Protein AF-A0A966TB13-F1 (afdb_monomer_lite)

Foldseek 3Di:
DDDDDDDDDDDDDDDDDDPDDDDDDLQVVLVVCVVVLEAEDAPCCVVPVCVVPVVQSVCCSNVNHDPDDDDDVVVVVVLVVVLVVQAQDWCVVVPVPDATWGKHAWDKDKDDFDDDPPDPHTYMYIDIDGIDTGHDPDD

Structure (mmCIF, N/CA/C/O backbone):
data_AF-A0A966TB13-F1
#
_entry.id   AF-A0A966TB13-F1
#
loop_
_atom_site.group_PDB
_atom_site.id
_atom_site.type_symbol
_atom_site.label_atom_id
_atom_site.label_alt_id
_atom_site.label_comp_id
_atom_site.label_asym_id
_atom_site.label_entity_id
_atom_site.label_seq_id
_atom_site.pdbx_PDB_ins_code
_atom_site.Cartn_x
_atom_site.Cartn_y
_atom_site.Cartn_z
_atom_site.occupancy
_atom_site.B_iso_or_equiv
_atom_site.auth_seq_id
_atom_site.auth_comp_id
_atom_site.auth_asym_id
_atom_site.auth_atom_id
_atom_site.pdbx_PDB_model_num
ATOM 1 N N . MET A 1 1 ? 34.140 69.871 3.347 1.00 43.25 1 MET A N 1
ATOM 2 C CA . MET A 1 1 ? 33.923 68.845 4.390 1.00 43.25 1 MET A CA 1
ATOM 3 C C . MET A 1 1 ? 32.884 67.879 3.856 1.00 43.25 1 MET A C 1
ATOM 5 O O . MET A 1 1 ? 31.711 68.218 3.847 1.00 43.25 1 MET A O 1
ATOM 9 N N . THR A 1 2 ? 33.320 66.743 3.316 1.00 40.19 2 THR A N 1
ATOM 10 C CA . THR A 1 2 ? 32.438 65.754 2.679 1.00 40.19 2 THR A CA 1
ATOM 11 C C . THR A 1 2 ? 32.400 64.530 3.581 1.00 40.19 2 THR A C 1
ATOM 13 O O . THR A 1 2 ? 33.414 63.857 3.750 1.00 40.19 2 THR A O 1
ATOM 16 N N . THR A 1 3 ? 31.268 64.285 4.229 1.00 44.72 3 THR A N 1
ATOM 17 C CA . THR A 1 3 ? 31.048 63.130 5.103 1.00 44.72 3 THR A CA 1
ATOM 18 C C . THR A 1 3 ? 30.725 61.902 4.254 1.00 44.72 3 THR A C 1
ATOM 20 O O . THR A 1 3 ? 29.684 61.839 3.607 1.00 44.72 3 THR A O 1
ATOM 23 N N . LEU A 1 4 ? 31.631 60.922 4.244 1.00 42.75 4 LEU A N 1
ATOM 24 C CA . LEU A 1 4 ? 31.394 59.593 3.682 1.00 42.75 4 LEU A CA 1
ATOM 25 C C . LEU A 1 4 ? 30.600 58.757 4.690 1.00 42.75 4 LEU A C 1
ATOM 27 O O . LEU A 1 4 ? 31.109 58.406 5.752 1.00 42.75 4 LEU A O 1
ATOM 31 N N . THR A 1 5 ? 29.354 58.435 4.355 1.00 51.75 5 THR A N 1
ATOM 32 C CA . THR A 1 5 ? 28.537 57.477 5.104 1.00 51.75 5 THR A CA 1
ATOM 33 C C . THR A 1 5 ? 28.825 56.075 4.577 1.00 51.75 5 THR A C 1
ATOM 35 O O . THR A 1 5 ? 28.514 55.752 3.432 1.00 51.75 5 THR A O 1
ATOM 38 N N . THR A 1 6 ? 29.449 55.232 5.393 1.00 47.72 6 THR A N 1
ATOM 39 C CA . THR A 1 6 ? 29.664 53.817 5.083 1.00 47.72 6 THR A CA 1
ATOM 40 C C . THR A 1 6 ? 28.422 53.013 5.462 1.00 47.72 6 THR A C 1
ATOM 42 O O . THR A 1 6 ? 28.091 52.861 6.634 1.00 47.72 6 THR A O 1
ATOM 45 N N . HIS A 1 7 ? 27.723 52.476 4.461 1.00 52.59 7 HIS A N 1
ATOM 46 C CA . HIS A 1 7 ? 26.681 51.474 4.675 1.00 52.59 7 HIS A CA 1
ATOM 47 C C . HIS A 1 7 ? 27.325 50.096 4.845 1.00 52.59 7 HIS A C 1
ATOM 49 O O . HIS A 1 7 ? 27.906 49.545 3.911 1.00 52.59 7 HIS A O 1
ATOM 55 N N . THR A 1 8 ? 27.220 49.526 6.042 1.00 51.09 8 THR A N 1
ATOM 56 C CA . THR A 1 8 ? 27.585 48.134 6.3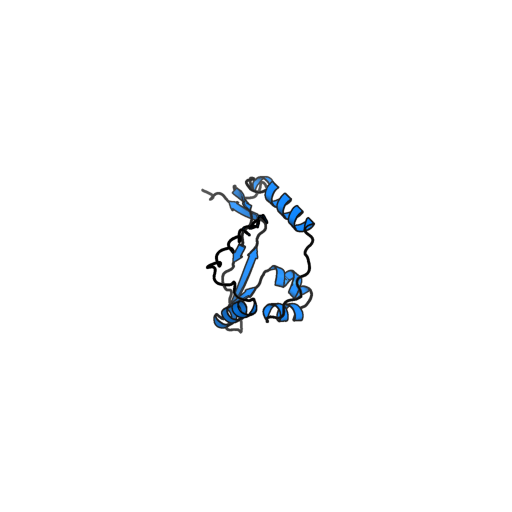08 1.00 51.09 8 THR A CA 1
ATOM 57 C C . THR A 1 8 ? 26.470 47.213 5.817 1.00 51.09 8 THR A C 1
ATOM 59 O O . THR A 1 8 ? 25.382 47.148 6.384 1.00 51.09 8 THR A O 1
ATOM 62 N N . CYS A 1 9 ? 26.737 46.489 4.730 1.00 43.03 9 CYS A N 1
ATOM 63 C CA . CYS A 1 9 ? 25.874 45.411 4.261 1.00 43.03 9 CYS A CA 1
ATOM 64 C C . CYS A 1 9 ? 26.076 44.197 5.183 1.00 43.03 9 CYS A C 1
ATOM 66 O O . CYS A 1 9 ? 27.161 43.617 5.224 1.00 43.03 9 CYS A O 1
ATOM 68 N N . SER A 1 10 ? 25.059 43.842 5.970 1.00 54.81 10 SER A N 1
ATOM 69 C CA . SER A 1 10 ? 25.095 42.642 6.807 1.00 54.81 10 SER A CA 1
ATOM 70 C C . SER A 1 10 ? 24.849 41.415 5.926 1.00 54.81 10 SER A C 1
ATOM 72 O O . SER A 1 10 ? 23.748 41.220 5.409 1.00 54.81 10 SER A O 1
ATOM 74 N N . ALA A 1 11 ? 25.888 40.608 5.710 1.00 57.50 11 ALA A N 1
ATOM 75 C CA . ALA A 1 11 ? 25.776 39.343 4.999 1.00 57.50 11 ALA A CA 1
ATOM 76 C C . ALA A 1 11 ? 25.036 38.325 5.882 1.00 57.50 11 ALA A C 1
ATOM 78 O O . ALA A 1 11 ? 25.549 37.886 6.911 1.00 57.50 11 ALA A O 1
ATOM 79 N N . SER A 1 12 ? 23.819 37.954 5.481 1.00 59.91 12 SER A N 1
ATOM 80 C CA . SER A 1 12 ? 23.091 36.841 6.091 1.00 59.91 12 SER A CA 1
ATOM 81 C C . SER A 1 12 ? 23.841 35.534 5.811 1.00 59.91 12 SER A C 1
ATOM 83 O O . SER A 1 12 ? 24.153 35.224 4.660 1.00 59.91 12 SER A O 1
ATOM 85 N N . ALA A 1 13 ? 24.174 34.792 6.867 1.00 59.16 13 ALA A N 1
ATOM 86 C CA . ALA A 1 13 ? 24.889 33.526 6.771 1.00 59.16 13 ALA A CA 1
ATOM 87 C C . ALA A 1 13 ? 24.055 32.476 6.015 1.00 59.16 13 ALA A C 1
ATOM 89 O O . ALA A 1 13 ? 22.882 32.258 6.320 1.00 59.16 13 ALA A O 1
ATOM 90 N N . ALA A 1 14 ? 24.677 31.805 5.043 1.00 62.41 14 ALA A N 1
ATOM 91 C CA . ALA A 1 14 ? 24.062 30.695 4.325 1.00 62.41 14 ALA A CA 1
ATOM 92 C C . ALA A 1 14 ? 23.735 29.529 5.286 1.00 62.41 14 ALA A C 1
ATOM 94 O O . ALA A 1 14 ? 24.527 29.241 6.190 1.00 62.41 14 ALA A O 1
ATOM 95 N N . PRO A 1 15 ? 22.596 28.831 5.106 1.00 60.69 15 PRO A N 1
ATOM 96 C CA . PRO A 1 15 ? 22.244 27.684 5.934 1.00 60.69 15 PRO A CA 1
ATOM 97 C C . PRO A 1 15 ? 23.271 26.554 5.773 1.00 60.69 15 PRO A C 1
ATOM 99 O O . PRO A 1 15 ? 23.735 26.266 4.670 1.00 60.69 15 PRO A O 1
ATOM 102 N N . ALA A 1 16 ? 23.610 25.902 6.888 1.00 59.62 16 ALA A N 1
ATOM 103 C CA . ALA A 1 16 ? 24.580 24.812 6.928 1.00 59.62 16 ALA A CA 1
ATOM 104 C C . ALA A 1 16 ? 24.189 23.646 5.987 1.00 59.62 16 ALA A C 1
ATOM 106 O O . ALA A 1 16 ? 23.003 23.308 5.886 1.00 59.62 16 ALA A O 1
ATOM 107 N N . PRO A 1 17 ? 25.160 22.989 5.322 1.00 59.06 17 PRO A N 1
ATOM 108 C CA . PRO A 1 17 ? 24.884 21.867 4.431 1.00 59.06 17 PRO A CA 1
ATOM 109 C C . PRO A 1 17 ? 24.265 20.692 5.202 1.00 59.06 17 PRO A C 1
ATOM 111 O O . PRO A 1 17 ? 24.760 20.258 6.243 1.00 59.06 17 PRO A O 1
ATOM 114 N N . S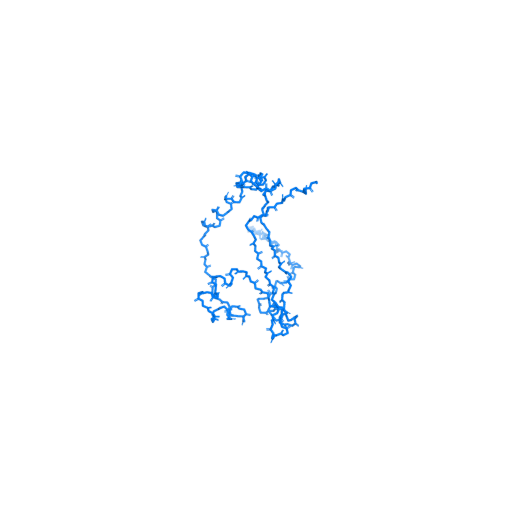ER A 1 18 ? 23.151 20.168 4.686 1.00 70.50 18 SER A N 1
ATOM 115 C CA . SER A 1 18 ? 22.448 19.031 5.280 1.00 70.50 18 SER A CA 1
ATOM 116 C C . SER A 1 18 ? 23.296 17.761 5.178 1.00 70.50 18 SER A C 1
ATOM 118 O O . SER A 1 18 ? 23.540 17.262 4.086 1.00 70.50 18 SER A O 1
ATOM 120 N N . ASN A 1 19 ? 23.676 17.185 6.321 1.00 74.00 19 ASN A N 1
ATOM 121 C CA . ASN A 1 19 ? 24.461 15.946 6.422 1.00 74.00 19 ASN A CA 1
ATOM 122 C C . ASN A 1 19 ? 23.660 14.665 6.069 1.00 74.00 19 ASN A C 1
ATOM 124 O O . ASN A 1 19 ? 24.014 13.555 6.467 1.00 74.00 19 ASN A O 1
ATOM 128 N N . LYS A 1 20 ? 22.518 14.800 5.381 1.00 74.19 20 LYS A N 1
ATOM 129 C CA . LYS A 1 20 ? 21.639 13.676 5.039 1.00 74.19 20 LYS A CA 1
ATOM 130 C C . LYS A 1 20 ? 22.078 13.084 3.705 1.00 74.19 20 LYS A C 1
ATOM 132 O O . LYS A 1 20 ? 22.068 13.778 2.692 1.00 74.19 20 LYS A O 1
ATOM 137 N N . ARG A 1 21 ? 22.403 11.783 3.697 1.00 74.38 21 ARG A N 1
ATOM 138 C CA . ARG A 1 21 ? 22.608 11.027 2.452 1.00 74.38 21 ARG A CA 1
ATOM 139 C C . ARG A 1 21 ? 21.429 11.287 1.500 1.00 74.38 21 ARG A C 1
ATOM 141 O O . ARG A 1 21 ? 20.279 11.177 1.942 1.00 74.38 21 ARG A O 1
ATOM 148 N N . PRO A 1 22 ? 21.686 11.621 0.224 1.00 81.56 22 PRO A N 1
ATOM 149 C CA . PRO A 1 22 ? 20.624 11.847 -0.741 1.00 81.56 22 PRO A CA 1
ATOM 150 C C . PRO A 1 22 ? 19.761 10.591 -0.869 1.00 81.56 22 PRO A C 1
ATOM 152 O O . PRO A 1 22 ? 20.246 9.458 -0.812 1.00 81.56 22 PRO A O 1
ATOM 155 N N . ARG A 1 23 ? 18.449 10.796 -1.000 1.00 80.19 23 ARG A N 1
ATOM 156 C CA . ARG A 1 23 ? 17.509 9.696 -1.211 1.00 80.19 23 ARG A CA 1
ATOM 157 C C . ARG A 1 23 ? 17.846 9.043 -2.559 1.00 80.19 23 ARG A C 1
ATOM 159 O O . ARG A 1 23 ? 17.910 9.781 -3.540 1.00 80.19 23 ARG A O 1
ATOM 166 N N . PRO A 1 24 ? 18.000 7.707 -2.636 1.00 82.62 24 PRO A N 1
ATOM 167 C CA . PRO A 1 24 ? 18.292 7.043 -3.901 1.00 82.62 24 PRO A CA 1
ATOM 168 C C . PRO A 1 24 ? 17.206 7.354 -4.934 1.00 82.62 24 PRO A C 1
ATOM 170 O O . PRO A 1 24 ? 16.042 7.594 -4.590 1.00 82.62 24 PRO A O 1
ATOM 173 N N . SER A 1 25 ? 17.565 7.344 -6.205 1.00 82.88 25 SER A N 1
ATOM 174 C CA . SER A 1 25 ? 16.631 7.430 -7.318 1.00 82.88 25 SER A CA 1
ATOM 175 C C . SER A 1 25 ? 15.718 6.198 -7.369 1.00 82.88 25 SER A C 1
ATOM 177 O O . SER A 1 25 ? 15.948 5.173 -6.720 1.00 82.88 25 SER A O 1
ATOM 179 N N . VAL A 1 26 ? 14.634 6.292 -8.144 1.00 77.44 26 VAL A N 1
ATOM 180 C CA . VAL A 1 26 ? 13.758 5.138 -8.416 1.00 77.44 26 VAL A CA 1
ATOM 181 C C . VAL A 1 26 ? 14.547 4.016 -9.096 1.00 77.44 26 VAL A C 1
ATOM 183 O O . VAL A 1 26 ? 14.363 2.853 -8.751 1.00 77.44 26 VAL A O 1
ATOM 186 N N . PHE A 1 27 ? 15.460 4.371 -10.004 1.00 80.69 27 PHE A N 1
ATOM 187 C CA . PHE A 1 27 ? 16.293 3.418 -10.726 1.00 80.69 27 PHE A CA 1
ATOM 188 C C . PHE A 1 27 ? 17.257 2.673 -9.796 1.00 80.69 27 PHE A C 1
ATOM 190 O O . PHE A 1 27 ? 17.287 1.448 -9.816 1.00 80.69 27 PHE A O 1
ATOM 197 N N . GLU A 1 28 ? 17.981 3.382 -8.925 1.00 85.56 28 GLU A N 1
ATOM 198 C CA . GLU A 1 28 ? 18.916 2.755 -7.977 1.00 85.56 28 GLU A CA 1
ATOM 199 C C . GLU A 1 28 ? 18.202 1.805 -7.014 1.00 85.56 28 GLU A C 1
ATOM 201 O O . GLU A 1 28 ? 18.658 0.684 -6.799 1.00 85.56 28 GLU A O 1
ATOM 206 N N . ARG A 1 29 ? 17.037 2.211 -6.484 1.00 83.38 29 ARG A N 1
ATOM 207 C CA . ARG A 1 29 ? 16.208 1.314 -5.662 1.00 83.38 29 ARG A CA 1
ATOM 208 C C . ARG A 1 29 ? 15.800 0.063 -6.434 1.00 83.38 29 ARG A C 1
ATOM 210 O O . ARG A 1 29 ? 15.869 -1.031 -5.887 1.00 83.38 29 ARG A O 1
ATOM 217 N N . ARG A 1 30 ? 15.410 0.217 -7.701 1.00 83.62 30 ARG A N 1
ATOM 218 C CA . ARG A 1 30 ? 14.998 -0.906 -8.543 1.00 83.62 30 ARG A CA 1
ATOM 219 C C . ARG A 1 30 ? 16.150 -1.865 -8.846 1.00 83.62 30 ARG A C 1
ATOM 221 O O . ARG A 1 30 ? 15.929 -3.071 -8.848 1.00 83.62 30 ARG A O 1
ATOM 228 N N . GLN A 1 31 ? 17.355 -1.355 -9.086 1.00 85.56 31 GLN A N 1
ATOM 229 C CA . GLN A 1 31 ? 18.536 -2.195 -9.299 1.00 85.56 31 GLN A CA 1
ATOM 230 C C . GLN A 1 31 ? 18.905 -2.982 -8.039 1.00 85.56 31 GLN A C 1
ATOM 232 O O . GLN A 1 31 ? 19.187 -4.172 -8.133 1.00 85.56 31 GLN A O 1
ATOM 237 N N . ALA A 1 32 ? 18.819 -2.359 -6.859 1.00 88.44 32 ALA A N 1
ATOM 238 C CA . ALA A 1 32 ? 19.015 -3.062 -5.592 1.00 88.44 32 ALA A CA 1
ATOM 239 C C . ALA A 1 32 ? 17.979 -4.188 -5.397 1.00 88.44 32 ALA A C 1
ATOM 241 O O . ALA A 1 32 ? 18.339 -5.319 -5.087 1.00 88.44 32 ALA A O 1
ATOM 242 N N . ASP A 1 33 ? 16.705 -3.902 -5.673 1.00 88.75 33 ASP A N 1
ATOM 243 C CA . ASP A 1 33 ? 15.614 -4.882 -5.626 1.00 88.75 33 ASP A CA 1
ATOM 244 C C . ASP A 1 33 ? 15.852 -6.074 -6.576 1.00 88.75 33 ASP A C 1
ATOM 246 O O . ASP A 1 33 ? 15.648 -7.232 -6.206 1.00 88.75 33 ASP A O 1
ATOM 250 N N . LEU A 1 34 ? 16.318 -5.807 -7.802 1.00 88.38 34 LEU A N 1
ATOM 251 C CA . LEU A 1 34 ? 16.669 -6.842 -8.780 1.00 88.38 34 LEU A CA 1
ATOM 252 C C . LEU A 1 34 ? 17.882 -7.671 -8.344 1.00 88.38 34 LEU A C 1
ATOM 254 O O . LEU A 1 34 ? 17.852 -8.892 -8.488 1.00 88.38 34 LEU A O 1
ATOM 258 N N . ALA A 1 35 ? 18.911 -7.038 -7.774 1.00 91.94 35 ALA A N 1
ATOM 259 C CA . ALA A 1 35 ? 20.090 -7.724 -7.248 1.00 91.94 35 ALA A CA 1
ATOM 260 C C . ALA A 1 35 ? 19.734 -8.679 -6.094 1.00 91.94 35 ALA A C 1
ATOM 262 O O . ALA A 1 35 ? 20.277 -9.777 -6.008 1.00 91.94 35 ALA A O 1
ATOM 263 N N . GLU A 1 36 ? 18.764 -8.304 -5.255 1.00 93.94 36 GLU A N 1
ATOM 264 C CA . GLU A 1 36 ? 18.222 -9.148 -4.180 1.00 93.94 36 GLU A CA 1
ATOM 265 C C . GLU A 1 36 ? 17.192 -10.188 -4.670 1.00 93.94 36 GLU A C 1
ATOM 267 O O . GLU A 1 36 ? 16.693 -10.993 -3.875 1.00 93.94 36 GLU A O 1
ATOM 272 N N . ARG A 1 37 ? 16.846 -10.173 -5.967 1.00 95.44 37 ARG A N 1
ATOM 273 C CA . ARG A 1 37 ? 15.759 -10.963 -6.573 1.00 95.44 37 ARG A CA 1
ATOM 274 C C . ARG A 1 37 ? 14.409 -10.764 -5.865 1.00 95.44 37 ARG A C 1
ATOM 276 O O . ARG A 1 37 ? 13.594 -11.684 -5.789 1.00 95.44 37 ARG A O 1
ATOM 283 N N . VAL A 1 38 ? 14.150 -9.558 -5.349 1.00 95.44 38 VAL A N 1
ATOM 284 C CA . VAL A 1 38 ? 12.887 -9.181 -4.692 1.00 95.44 38 VAL A CA 1
ATOM 285 C C . VAL A 1 38 ? 12.219 -8.043 -5.453 1.00 95.44 38 VAL A C 1
ATOM 287 O O . VAL A 1 38 ? 12.677 -6.908 -5.451 1.00 95.44 38 VAL A O 1
ATOM 290 N N . LEU A 1 39 ? 11.074 -8.322 -6.063 1.00 93.31 39 LEU A N 1
ATOM 291 C CA . LEU A 1 39 ? 10.239 -7.345 -6.748 1.00 93.31 39 LEU A CA 1
ATOM 292 C C . LEU A 1 39 ? 9.317 -6.652 -5.736 1.00 93.31 39 LEU A C 1
ATOM 294 O O . LEU A 1 39 ? 8.360 -7.253 -5.248 1.00 93.31 39 LEU A O 1
ATOM 298 N N . LYS A 1 40 ? 9.591 -5.383 -5.418 1.00 93.31 40 LYS A N 1
ATOM 299 C CA . LYS A 1 40 ? 8.750 -4.586 -4.513 1.00 93.31 40 LYS A CA 1
ATOM 300 C C . LYS A 1 40 ? 7.638 -3.887 -5.290 1.00 93.31 40 LYS A C 1
ATOM 302 O O . LYS A 1 40 ? 7.910 -3.023 -6.120 1.00 93.31 40 LYS A O 1
ATOM 307 N N . LEU A 1 41 ? 6.391 -4.238 -4.995 1.00 93.62 41 LEU A N 1
ATOM 308 C CA . LEU A 1 41 ? 5.193 -3.709 -5.649 1.00 93.62 41 LEU A CA 1
ATOM 309 C C . LEU A 1 41 ? 4.293 -3.000 -4.631 1.00 93.62 41 LEU A C 1
ATOM 311 O O . LEU A 1 41 ? 4.243 -3.385 -3.462 1.00 93.62 41 LEU A O 1
ATOM 315 N N . SER A 1 42 ? 3.549 -1.979 -5.067 1.00 93.75 42 SER A N 1
ATOM 316 C CA . SER A 1 42 ? 2.437 -1.458 -4.264 1.00 93.75 42 SER A CA 1
ATOM 317 C C . SER A 1 42 ? 1.145 -2.176 -4.657 1.00 93.75 42 SER A C 1
ATOM 319 O O . SER A 1 42 ? 0.928 -2.387 -5.852 1.00 93.75 42 SER A O 1
ATOM 321 N N . PRO A 1 43 ? 0.250 -2.521 -3.713 1.00 93.75 43 PRO A N 1
ATOM 322 C CA . PRO A 1 43 ? -1.047 -3.110 -4.058 1.00 93.75 43 PRO A CA 1
ATOM 323 C C . PRO A 1 43 ? -1.847 -2.250 -5.049 1.00 93.75 43 PRO A C 1
ATOM 325 O O . PRO A 1 43 ? -2.381 -2.760 -6.028 1.00 93.75 43 PRO A O 1
ATOM 328 N N . SER A 1 44 ? -1.825 -0.927 -4.866 1.00 92.44 44 SER A N 1
ATOM 329 C CA . SER A 1 44 ? -2.482 0.037 -5.757 1.00 92.44 44 SER A CA 1
ATOM 330 C C . SER A 1 44 ? -1.961 0.008 -7.200 1.00 92.44 44 SER A C 1
ATOM 332 O O . SER A 1 44 ? -2.700 0.312 -8.132 1.00 92.44 44 SER A O 1
ATOM 334 N N . SER A 1 45 ? -0.697 -0.366 -7.422 1.00 92.75 45 SER A N 1
ATOM 335 C CA . SER A 1 45 ? -0.164 -0.499 -8.782 1.00 92.75 45 SER A CA 1
ATOM 336 C C . SER A 1 45 ? -0.785 -1.677 -9.533 1.00 92.75 45 SER A C 1
ATOM 338 O O . SER A 1 45 ? -0.930 -1.606 -10.748 1.00 92.75 45 SER A O 1
ATOM 340 N N . LEU A 1 46 ? -1.187 -2.736 -8.829 1.00 92.44 46 LEU A N 1
ATOM 341 C CA . LEU A 1 46 ? -1.872 -3.864 -9.447 1.00 92.44 46 LEU A CA 1
ATOM 342 C C . LEU A 1 46 ? -3.315 -3.487 -9.793 1.00 92.44 46 LEU A C 1
ATOM 344 O O . LEU A 1 46 ? -3.745 -3.712 -10.912 1.00 92.44 46 LEU A O 1
ATOM 348 N N . THR A 1 47 ? -4.032 -2.834 -8.880 1.00 89.75 47 THR A N 1
ATOM 349 C CA . THR A 1 47 ? -5.458 -2.525 -9.083 1.00 89.75 47 THR A CA 1
ATOM 350 C C . THR A 1 47 ? -5.718 -1.345 -10.015 1.00 89.75 47 THR A C 1
ATOM 352 O O . THR A 1 47 ? -6.756 -1.284 -10.656 1.00 89.75 47 THR A O 1
ATOM 355 N N . PHE A 1 48 ? -4.829 -0.349 -10.060 1.00 90.69 48 PHE A N 1
ATOM 356 C CA . PHE A 1 48 ? -5.056 0.845 -10.882 1.00 90.69 48 PHE A CA 1
ATOM 357 C C . PHE A 1 48 ? -4.163 0.867 -12.112 1.00 90.69 48 PHE A C 1
ATOM 359 O O . PHE A 1 48 ? -4.635 1.117 -13.211 1.00 90.69 48 PHE A O 1
ATOM 366 N N . LEU A 1 49 ? -2.864 0.613 -11.950 1.00 92.38 49 LEU A N 1
ATOM 367 C CA . LEU A 1 49 ? -1.920 0.767 -13.055 1.00 92.38 49 LEU A CA 1
ATOM 368 C C . LEU A 1 49 ? -1.896 -0.459 -13.981 1.00 92.38 49 LEU A C 1
ATOM 370 O O . LEU A 1 49 ? -1.879 -0.281 -15.196 1.00 92.38 49 LEU A O 1
ATOM 374 N N . TYR A 1 50 ? -1.873 -1.679 -13.437 1.00 94.62 50 TYR A N 1
ATOM 375 C CA . TYR A 1 50 ? -1.868 -2.902 -14.246 1.00 94.62 50 TYR A CA 1
ATOM 376 C C . TYR A 1 50 ? -3.201 -3.111 -14.968 1.00 94.62 50 TYR A C 1
ATOM 378 O O . TYR A 1 50 ? -3.184 -3.395 -16.168 1.00 94.62 50 TYR A O 1
ATOM 386 N N . ASP A 1 51 ? -4.319 -2.904 -14.267 1.00 95.06 51 ASP A N 1
ATOM 387 C CA . ASP A 1 51 ? -5.665 -3.031 -14.836 1.00 95.06 51 ASP A CA 1
ATOM 388 C C . ASP A 1 51 ? -5.933 -1.995 -15.942 1.00 95.06 51 ASP A C 1
ATOM 390 O O . ASP A 1 51 ? -6.507 -2.337 -16.973 1.00 95.06 51 ASP A O 1
ATOM 394 N N . GLU A 1 52 ? -5.455 -0.754 -15.787 1.00 94.25 52 GLU A N 1
ATOM 395 C CA . GLU A 1 52 ? -5.556 0.287 -16.822 1.00 94.25 52 GLU A CA 1
ATOM 396 C C . GLU A 1 52 ? -4.629 0.003 -18.017 1.00 94.25 52 GLU A C 1
ATOM 398 O O . GLU A 1 52 ? -5.025 0.156 -19.173 1.00 94.25 52 GLU A O 1
ATOM 403 N N . CYS A 1 53 ? -3.369 -0.373 -17.761 1.00 93.94 53 CYS A N 1
ATOM 404 C CA . CYS A 1 53 ? -2.359 -0.538 -18.805 1.00 93.94 53 CYS A CA 1
ATOM 405 C C . CYS A 1 53 ? -1.175 -1.416 -18.351 1.00 93.94 53 CYS A C 1
ATOM 407 O O . CYS A 1 53 ? -0.211 -0.947 -17.736 1.00 93.94 53 CYS A O 1
ATOM 409 N N . LYS A 1 54 ? -1.161 -2.687 -18.776 1.00 95.81 54 LYS A N 1
ATOM 410 C CA . LYS A 1 54 ? -0.084 -3.656 -18.468 1.00 95.81 54 LYS A CA 1
ATOM 411 C C . LYS A 1 54 ? 1.310 -3.200 -18.917 1.00 95.81 54 LYS A C 1
ATOM 413 O O . LYS A 1 54 ? 2.289 -3.385 -18.194 1.00 95.81 54 LYS A O 1
ATOM 418 N N . ALA A 1 55 ? 1.415 -2.573 -20.091 1.00 94.56 55 ALA A N 1
ATOM 419 C CA . ALA A 1 55 ? 2.682 -2.021 -20.579 1.00 94.56 55 ALA A CA 1
ATOM 420 C C . ALA A 1 55 ? 3.170 -0.861 -19.693 1.00 94.56 55 ALA A C 1
ATOM 422 O O . ALA A 1 55 ? 4.350 -0.776 -19.358 1.00 94.56 55 ALA A O 1
ATOM 423 N N . CYS A 1 56 ? 2.253 -0.002 -19.244 1.00 92.75 56 CYS A N 1
ATOM 424 C CA . CYS A 1 56 ? 2.544 1.114 -18.350 1.00 92.75 56 CYS A CA 1
ATOM 425 C C . CYS A 1 56 ? 2.983 0.620 -16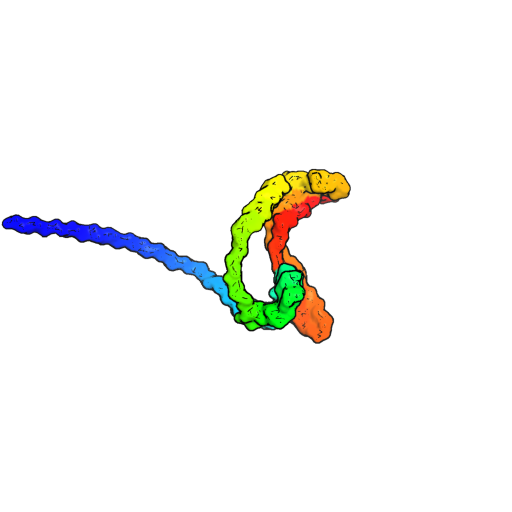.970 1.00 92.75 56 CYS A C 1
ATOM 427 O O . CYS A 1 56 ? 3.915 1.177 -16.391 1.00 92.75 56 CYS A O 1
ATOM 429 N N . PHE A 1 57 ? 2.362 -0.449 -16.465 1.00 93.69 57 PHE A N 1
ATOM 430 C CA . PHE A 1 57 ? 2.813 -1.151 -15.267 1.00 93.69 57 PHE A CA 1
ATOM 431 C C . PHE A 1 57 ? 4.256 -1.639 -15.412 1.00 93.69 57 PHE A C 1
ATOM 433 O O . PHE A 1 57 ? 5.098 -1.337 -14.564 1.00 93.69 57 PHE A O 1
ATOM 440 N N . TRP A 1 58 ? 4.574 -2.320 -16.516 1.00 92.12 58 TRP A N 1
ATOM 441 C CA . TRP A 1 58 ? 5.938 -2.776 -16.770 1.00 92.12 58 TRP A CA 1
ATOM 442 C C . TRP A 1 58 ? 6.921 -1.600 -16.829 1.00 92.12 58 TRP A C 1
ATOM 444 O O . TRP A 1 58 ? 7.936 -1.617 -16.137 1.00 92.12 58 TRP A O 1
ATOM 454 N N . HIS A 1 59 ? 6.613 -0.539 -17.577 1.00 91.44 59 HIS A N 1
ATOM 455 C CA . HIS A 1 59 ? 7.472 0.646 -17.666 1.00 91.44 59 HIS A CA 1
ATOM 456 C C . HIS A 1 59 ? 7.677 1.341 -16.314 1.00 91.44 59 HIS A C 1
ATOM 458 O O . HIS A 1 59 ? 8.808 1.709 -15.986 1.00 91.44 59 HIS A O 1
ATOM 464 N N . HIS A 1 60 ? 6.627 1.451 -15.496 1.00 90.00 60 HIS A N 1
ATOM 465 C CA . HIS A 1 60 ? 6.699 2.039 -14.159 1.00 90.00 60 HIS A CA 1
ATOM 466 C C . HIS A 1 60 ? 7.723 1.328 -13.272 1.00 90.00 60 HIS A C 1
ATOM 468 O O . HIS A 1 60 ? 8.561 1.983 -12.651 1.00 90.00 60 HIS A O 1
ATOM 474 N N . TYR A 1 61 ? 7.724 -0.005 -13.289 1.00 88.81 61 TYR A N 1
ATOM 475 C CA . TYR A 1 61 ? 8.680 -0.816 -12.534 1.00 88.81 61 TYR A CA 1
ATOM 476 C C . TYR A 1 61 ? 10.032 -1.021 -13.238 1.00 88.81 61 TYR A C 1
ATOM 478 O O . TYR A 1 61 ? 10.928 -1.639 -12.665 1.00 88.81 61 TYR A O 1
ATOM 486 N N . ASN A 1 62 ? 10.224 -0.467 -14.439 1.00 86.75 62 ASN A N 1
ATOM 487 C CA . ASN A 1 62 ? 11.475 -0.526 -15.208 1.00 86.75 62 ASN A CA 1
ATOM 488 C C . ASN A 1 62 ? 12.058 0.873 -15.491 1.00 86.75 62 ASN A C 1
ATOM 490 O O . ASN A 1 62 ? 12.681 1.115 -16.522 1.00 86.75 62 ASN A O 1
ATOM 494 N N . GLY A 1 63 ? 11.867 1.810 -14.555 1.00 85.00 63 GLY A N 1
ATOM 495 C CA . GLY A 1 63 ? 12.541 3.114 -14.563 1.00 85.00 63 GLY A CA 1
ATOM 496 C C . GLY A 1 63 ? 11.907 4.167 -15.472 1.00 85.00 63 GLY A C 1
ATOM 497 O O . GLY A 1 63 ? 12.495 5.226 -15.669 1.00 85.00 63 GLY A O 1
ATOM 498 N N . ARG A 1 64 ? 10.709 3.906 -16.003 1.00 88.06 64 ARG A N 1
ATOM 499 C CA . ARG A 1 64 ? 9.949 4.836 -16.847 1.00 88.06 64 ARG A CA 1
ATOM 500 C C . ARG A 1 64 ? 8.541 5.049 -16.271 1.00 88.06 64 ARG A C 1
ATOM 502 O O . ARG A 1 64 ? 7.560 4.627 -16.883 1.00 88.06 64 ARG A O 1
ATOM 509 N N . PRO A 1 65 ? 8.415 5.635 -15.064 1.00 86.81 65 PRO A N 1
ATOM 510 C CA . PRO A 1 65 ? 7.108 5.915 -14.484 1.00 86.81 65 PRO A CA 1
ATOM 511 C C . PRO A 1 65 ? 6.345 6.940 -15.324 1.00 86.81 65 PRO A C 1
ATOM 513 O O . PRO A 1 65 ? 6.940 7.794 -15.982 1.00 86.81 65 PRO A O 1
ATOM 516 N N . ARG A 1 66 ? 5.010 6.870 -15.263 1.00 85.81 66 ARG A N 1
ATOM 517 C CA . ARG A 1 66 ? 4.152 7.922 -15.813 1.00 85.81 66 ARG A CA 1
ATOM 518 C C . ARG A 1 66 ? 4.512 9.275 -15.177 1.00 85.81 66 ARG A C 1
ATOM 520 O O . ARG A 1 66 ? 4.862 9.300 -13.991 1.00 85.81 66 ARG A O 1
ATOM 527 N N . PRO A 1 67 ? 4.412 10.387 -15.925 1.00 86.62 67 PRO A N 1
ATOM 528 C CA . PRO A 1 67 ? 4.539 11.720 -15.354 1.00 86.62 67 PRO A CA 1
ATOM 529 C C . PRO A 1 67 ? 3.603 11.891 -14.155 1.00 86.62 67 PRO A C 1
ATOM 531 O O . PRO A 1 67 ? 2.446 11.472 -14.200 1.00 86.62 67 PRO A O 1
ATOM 534 N N . SER A 1 68 ? 4.104 12.496 -13.078 1.00 81.62 68 SER A N 1
ATOM 535 C CA . SER A 1 68 ? 3.283 12.755 -11.896 1.00 81.62 68 SER A CA 1
ATOM 536 C C . SER A 1 68 ? 2.221 13.793 -12.235 1.00 81.62 68 SER A C 1
ATOM 538 O O . SER A 1 68 ? 2.546 14.936 -12.550 1.00 81.62 68 SER A O 1
ATOM 540 N N . THR A 1 69 ? 0.953 13.419 -12.119 1.00 82.56 69 THR A N 1
ATOM 541 C CA . THR A 1 69 ? -0.167 14.359 -12.180 1.00 82.56 69 THR A CA 1
ATOM 542 C C . THR A 1 69 ? -0.471 14.894 -10.785 1.00 82.56 69 THR A C 1
ATOM 544 O O . THR A 1 69 ? -0.237 14.218 -9.780 1.00 82.56 69 THR A O 1
ATOM 547 N N . ALA A 1 70 ? -0.989 16.119 -10.698 1.00 84.06 70 ALA A N 1
ATOM 548 C CA . ALA A 1 70 ? -1.459 16.649 -9.426 1.00 84.06 70 ALA A CA 1
ATOM 549 C C . ALA A 1 70 ? -2.680 15.844 -8.959 1.00 84.06 70 ALA A C 1
ATOM 551 O O . ALA A 1 70 ? -3.683 15.765 -9.666 1.00 84.06 70 ALA A O 1
ATOM 552 N N . PHE A 1 71 ? -2.600 15.252 -7.768 1.00 84.12 71 PHE A N 1
ATOM 553 C CA . PHE A 1 71 ? -3.760 14.641 -7.129 1.00 84.12 71 PHE A CA 1
ATOM 554 C C . PHE A 1 71 ? -4.582 15.737 -6.429 1.00 84.12 71 PHE A C 1
ATOM 556 O O . PHE A 1 71 ? -4.005 16.508 -5.651 1.00 84.12 71 PHE A O 1
ATOM 563 N N . PRO A 1 72 ? -5.899 15.858 -6.686 1.00 91.62 72 PRO A N 1
ATOM 564 C CA . PRO A 1 72 ? -6.710 16.903 -6.071 1.00 91.62 72 PRO A CA 1
ATOM 565 C C . PRO A 1 72 ? -6.674 16.835 -4.539 1.00 91.62 72 PRO A C 1
ATOM 567 O O . PRO A 1 72 ? -6.992 15.809 -3.937 1.00 91.62 72 PRO A O 1
ATOM 570 N N . LYS A 1 73 ? -6.324 17.955 -3.888 1.00 93.75 73 LYS A N 1
ATOM 571 C CA . LYS A 1 73 ? -6.150 18.021 -2.423 1.00 93.75 73 LYS A CA 1
ATOM 572 C C . LYS A 1 73 ? -7.414 17.662 -1.637 1.00 93.75 73 LYS A C 1
ATOM 574 O O . LYS A 1 73 ? -7.306 17.180 -0.513 1.00 93.75 73 LYS A O 1
ATOM 579 N N . VAL A 1 74 ? -8.592 17.880 -2.226 1.00 96.31 74 VAL A N 1
ATOM 580 C CA . VAL A 1 74 ? -9.893 17.602 -1.599 1.00 96.31 74 VAL A CA 1
ATOM 581 C C . VAL A 1 74 ? -10.030 16.142 -1.163 1.00 96.31 74 VAL A C 1
ATOM 583 O O . VAL A 1 74 ? -10.531 15.881 -0.075 1.00 96.31 74 VAL A O 1
ATOM 586 N N . PHE A 1 75 ? -9.511 15.192 -1.945 1.00 93.56 75 PHE A N 1
ATOM 587 C CA . PHE A 1 75 ? -9.598 13.772 -1.606 1.00 93.56 75 PHE A CA 1
ATOM 588 C C . PHE A 1 75 ? -8.729 13.422 -0.398 1.00 93.56 75 PHE A C 1
ATOM 590 O O . PHE A 1 75 ? -9.173 12.699 0.486 1.00 93.56 75 PHE A O 1
ATOM 597 N N . GLY A 1 76 ? -7.526 13.999 -0.310 1.00 92.94 76 GLY A N 1
ATOM 598 C CA . GLY A 1 76 ? -6.672 13.836 0.868 1.00 92.94 76 GLY A CA 1
ATOM 599 C C . GLY A 1 76 ? -7.252 14.500 2.121 1.00 92.94 76 GLY A C 1
ATOM 600 O O . GLY A 1 76 ? -7.077 13.990 3.224 1.00 92.94 76 GLY A O 1
ATOM 601 N N . ALA A 1 77 ? -7.956 15.626 1.975 1.00 96.31 77 ALA A N 1
ATOM 602 C CA . ALA A 1 77 ? -8.635 16.277 3.096 1.00 96.31 77 ALA A CA 1
ATOM 603 C C . ALA A 1 77 ? -9.808 15.432 3.618 1.00 96.31 77 ALA A C 1
ATOM 605 O O . ALA A 1 77 ? -9.929 15.243 4.827 1.00 96.31 77 ALA A O 1
ATOM 606 N N . LEU A 1 78 ? -10.627 14.882 2.714 1.00 96.38 78 LEU A N 1
ATOM 607 C CA . LEU A 1 78 ? -11.742 14.003 3.069 1.00 96.38 78 LEU A CA 1
ATOM 608 C C . LEU A 1 78 ? -11.257 12.731 3.777 1.00 96.38 78 LEU A C 1
ATOM 610 O O . LEU A 1 78 ? -11.769 12.391 4.841 1.00 96.38 78 LEU A O 1
ATOM 614 N N . ASP A 1 79 ? -10.234 12.081 3.221 1.00 93.94 79 ASP A N 1
ATOM 615 C CA . ASP A 1 79 ? -9.611 10.887 3.795 1.00 93.94 79 ASP A CA 1
ATOM 616 C C . ASP A 1 79 ? -9.095 11.134 5.225 1.00 93.94 79 ASP A C 1
ATOM 618 O O . ASP A 1 79 ? -9.369 10.366 6.150 1.00 93.94 79 ASP A O 1
ATOM 622 N N . ASN A 1 80 ? -8.408 12.259 5.448 1.00 94.88 80 ASN A N 1
ATOM 623 C CA . ASN A 1 80 ? -7.926 12.611 6.782 1.00 94.88 80 ASN A CA 1
ATOM 624 C C . ASN A 1 80 ? -9.063 12.897 7.764 1.00 94.88 80 ASN A C 1
ATOM 626 O O . ASN A 1 80 ? -8.999 12.408 8.890 1.00 94.88 80 ASN A O 1
ATOM 630 N N . ALA A 1 81 ? -10.106 13.617 7.344 1.00 96.31 81 ALA A N 1
ATOM 631 C CA . ALA A 1 81 ? -11.257 13.899 8.198 1.00 96.31 81 ALA A CA 1
ATOM 632 C C . ALA A 1 81 ? -11.964 12.606 8.644 1.00 96.31 81 ALA A C 1
ATOM 634 O O . ALA A 1 81 ? -12.305 12.451 9.818 1.00 96.31 81 ALA A O 1
ATOM 635 N N . GLN A 1 82 ? -12.127 11.639 7.734 1.00 94.31 82 GLN A N 1
ATOM 636 C CA . GLN A 1 82 ? -12.686 10.324 8.060 1.00 94.31 82 GLN A CA 1
ATOM 637 C C . GLN A 1 82 ? -11.797 9.564 9.052 1.00 94.31 82 GLN A C 1
ATOM 639 O O . GLN A 1 82 ? -12.291 9.035 10.048 1.00 94.31 82 GLN A O 1
ATOM 644 N N . LYS A 1 83 ? -10.478 9.542 8.826 1.00 94.62 83 LYS A N 1
ATOM 645 C CA . LYS A 1 83 ? -9.517 8.886 9.728 1.00 94.62 83 LYS A CA 1
ATOM 646 C C . LYS A 1 83 ? -9.533 9.511 11.120 1.00 94.62 83 LYS A C 1
ATOM 648 O O . LYS A 1 83 ? -9.606 8.788 12.108 1.00 94.62 83 LYS A O 1
ATOM 653 N N . GLU A 1 84 ? -9.492 10.835 11.214 1.00 95.38 84 GLU A N 1
ATOM 654 C CA . GLU A 1 84 ? -9.509 11.565 12.488 1.00 95.38 84 GLU A CA 1
ATOM 655 C C . GLU A 1 84 ? -10.772 11.300 13.295 1.00 95.38 84 GLU A C 1
ATOM 657 O O . GLU A 1 84 ? -10.688 11.148 14.511 1.00 95.38 84 GLU A O 1
ATOM 662 N N . PHE A 1 85 ? -11.920 11.168 12.628 1.00 95.44 85 PHE A N 1
ATOM 663 C CA . PHE A 1 85 ? -13.163 10.826 13.304 1.00 95.44 85 PHE A CA 1
ATOM 664 C C . PHE A 1 85 ? -13.084 9.467 14.013 1.00 95.44 85 PHE A C 1
ATOM 666 O O . PHE A 1 85 ? -13.555 9.356 15.143 1.00 95.44 85 PHE A O 1
ATOM 673 N N . PHE A 1 86 ? -12.501 8.443 13.377 1.00 95.50 86 PHE A N 1
ATOM 674 C CA . PHE A 1 86 ? -12.487 7.075 13.912 1.00 95.50 86 PHE A CA 1
ATOM 675 C C . PHE A 1 86 ? -11.308 6.749 14.834 1.00 95.50 86 PHE A C 1
ATOM 677 O O . PHE A 1 86 ? -11.422 5.845 15.659 1.00 95.50 86 PHE A O 1
ATOM 684 N N . VAL A 1 87 ? -10.174 7.440 14.718 1.00 96.81 87 VAL A N 1
ATOM 685 C CA . VAL A 1 87 ? -8.986 7.150 15.537 1.00 96.81 87 VAL A CA 1
ATOM 686 C C . VAL A 1 87 ? -9.299 7.261 17.035 1.00 96.81 87 VAL A C 1
ATOM 688 O O . VAL A 1 87 ? -9.872 8.239 17.501 1.00 96.81 87 VAL A O 1
ATOM 691 N N . GLY A 1 88 ? -8.898 6.245 17.805 1.00 96.81 88 GLY A N 1
ATOM 692 C CA . GLY A 1 88 ? -9.106 6.164 19.254 1.00 96.81 88 GLY A CA 1
ATOM 693 C C . GLY A 1 88 ? -10.472 5.613 19.673 1.00 96.81 88 GLY A C 1
ATOM 694 O O . GLY A 1 88 ? -10.657 5.292 20.847 1.00 96.81 88 GLY A O 1
ATOM 695 N N . ARG A 1 89 ? -11.407 5.443 18.733 1.00 97.19 89 ARG A N 1
ATOM 696 C CA . ARG A 1 89 ? -12.737 4.884 19.001 1.00 97.19 89 ARG A CA 1
ATOM 697 C C . ARG A 1 89 ? -12.729 3.368 19.115 1.00 97.19 89 ARG A C 1
ATOM 699 O O . ARG A 1 89 ? -11.825 2.685 18.622 1.00 97.19 89 ARG A O 1
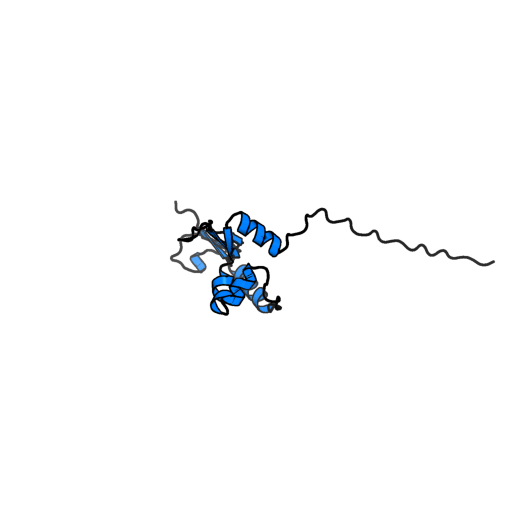ATOM 706 N N . SER A 1 90 ? -13.774 2.833 19.741 1.00 96.88 90 SER A N 1
ATOM 707 C CA . SER A 1 90 ? -13.955 1.389 19.864 1.00 96.88 90 SER A CA 1
ATOM 708 C C . SER A 1 90 ? -14.323 0.775 18.517 1.00 96.88 90 SER A C 1
ATOM 710 O O . SER A 1 90 ? -15.210 1.264 17.821 1.00 96.88 90 SER A O 1
ATOM 712 N N . VAL A 1 91 ? -13.730 -0.371 18.175 1.00 96.31 91 VAL A N 1
ATOM 713 C CA . VAL A 1 91 ? -14.132 -1.138 16.975 1.00 96.31 91 VAL A CA 1
ATOM 714 C C . VAL A 1 91 ? -15.592 -1.608 17.044 1.00 96.31 91 VAL A C 1
ATOM 716 O O . VAL A 1 91 ? -16.208 -1.883 16.015 1.00 96.31 91 VAL A O 1
ATOM 719 N N . LYS A 1 92 ? -16.176 -1.634 18.252 1.00 96.00 92 LYS A N 1
ATOM 720 C CA . LYS A 1 92 ? -17.597 -1.929 18.480 1.00 96.00 92 LYS A CA 1
ATOM 721 C C . LYS A 1 92 ? -18.536 -0.859 17.915 1.00 96.00 92 LYS A C 1
ATOM 723 O O . LYS A 1 92 ? -19.708 -1.166 17.708 1.00 96.00 92 LYS A O 1
ATOM 728 N N . GLU A 1 93 ? -18.041 0.354 17.653 1.00 94.75 93 GLU A N 1
ATOM 729 C CA . GLU A 1 93 ? -18.800 1.405 16.961 1.00 94.75 93 GLU A CA 1
ATOM 730 C C . GLU A 1 93 ? -18.973 1.100 15.465 1.00 94.75 93 GLU A C 1
ATOM 732 O O . GLU A 1 93 ? -19.973 1.503 14.881 1.00 94.75 93 GLU A O 1
ATOM 737 N N . VAL A 1 94 ? -18.041 0.353 14.856 1.00 92.50 94 VAL A N 1
ATOM 738 C CA . VAL A 1 94 ? -18.143 -0.097 13.454 1.00 92.50 94 VAL A CA 1
ATOM 739 C C . VAL A 1 94 ? -19.003 -1.352 13.358 1.00 92.50 94 VAL A C 1
ATOM 741 O O . VAL A 1 94 ? -19.893 -1.443 12.518 1.00 92.50 94 VAL A O 1
ATOM 744 N N . SER A 1 95 ? -18.755 -2.332 14.229 1.00 94.69 95 SER A N 1
ATOM 745 C CA . SER A 1 95 ? -19.599 -3.518 14.329 1.00 94.69 95 SER A CA 1
ATOM 746 C C . SER A 1 95 ? -19.529 -4.139 15.716 1.00 94.69 95 SER A C 1
ATOM 748 O O . SER A 1 95 ? -18.456 -4.455 16.235 1.00 94.69 95 SER A O 1
ATOM 750 N N . ARG A 1 96 ? -20.704 -4.416 16.293 1.00 94.69 96 ARG A N 1
ATOM 751 C CA . ARG A 1 96 ? -20.822 -5.060 17.607 1.00 94.69 96 ARG A CA 1
ATOM 752 C C . ARG A 1 96 ? -20.266 -6.489 17.627 1.00 94.69 96 ARG A C 1
ATOM 754 O 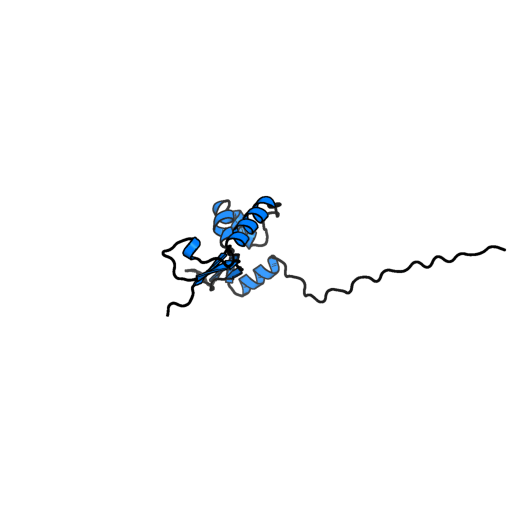O . ARG A 1 96 ? -19.899 -6.957 18.706 1.00 94.69 96 ARG A O 1
ATOM 761 N N . SER A 1 97 ? -20.175 -7.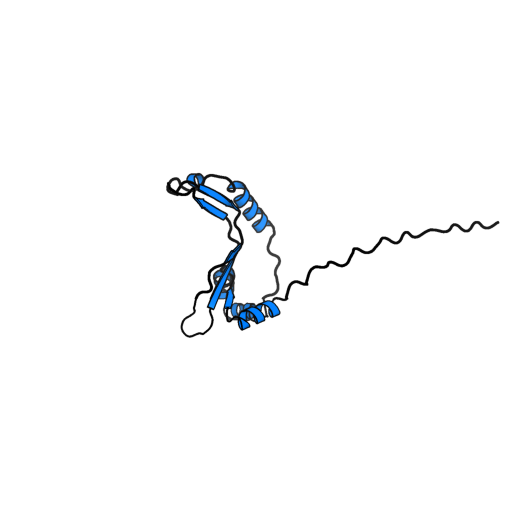161 16.474 1.00 95.38 97 SER A N 1
ATOM 762 C CA . SER A 1 97 ? -19.673 -8.540 16.364 1.00 95.38 97 SER A CA 1
ATOM 763 C C . SER A 1 97 ? -18.146 -8.656 16.415 1.00 95.38 97 SER A C 1
ATOM 765 O O . SER A 1 97 ? -17.637 -9.735 16.702 1.00 95.38 97 SER A O 1
ATOM 767 N N . LEU A 1 98 ? -17.403 -7.568 16.183 1.00 93.38 98 LEU A N 1
ATOM 768 C CA . LEU A 1 98 ? -15.937 -7.589 16.224 1.00 93.38 98 LEU A CA 1
ATOM 769 C C . LEU A 1 98 ? -15.421 -7.802 17.654 1.00 93.38 98 LEU A C 1
ATOM 771 O O . LEU A 1 98 ? -16.068 -7.332 18.589 1.00 93.38 98 LEU A O 1
ATOM 775 N N . PRO A 1 99 ? -14.263 -8.449 17.876 1.00 95.06 99 PRO A N 1
ATOM 776 C CA . PRO A 1 99 ? -13.631 -8.496 19.196 1.00 95.06 99 PRO A CA 1
ATOM 777 C C . PRO A 1 99 ? -13.428 -7.094 19.782 1.00 95.06 99 PRO A C 1
ATOM 779 O O . PRO A 1 99 ? -13.353 -6.113 19.044 1.00 95.06 99 PRO A O 1
ATOM 782 N N . ALA A 1 100 ? -13.346 -6.975 21.109 1.00 95.44 100 ALA A N 1
ATOM 783 C CA . ALA A 1 100 ? -13.025 -5.690 21.728 1.00 95.44 100 ALA A CA 1
ATOM 784 C C . ALA A 1 100 ? -11.669 -5.171 21.212 1.00 95.44 100 ALA A C 1
ATOM 786 O O . ALA A 1 100 ? -10.748 -5.941 20.936 1.00 95.44 100 ALA A O 1
ATOM 787 N N . GLY A 1 101 ? -11.561 -3.860 21.022 1.00 95.94 101 GLY A N 1
ATOM 788 C CA . GLY A 1 101 ? -10.411 -3.256 20.366 1.00 95.94 101 GLY A CA 1
ATOM 789 C C . GLY A 1 101 ? -10.610 -1.778 20.078 1.00 95.94 101 GLY A C 1
ATOM 790 O O . GLY A 1 101 ? -11.682 -1.221 20.318 1.00 95.94 101 GLY A O 1
ATOM 791 N N . VAL A 1 102 ? -9.572 -1.161 19.524 1.00 97.31 102 VAL A N 1
ATOM 792 C CA . VAL A 1 102 ? -9.530 0.261 19.178 1.00 97.31 102 VAL A CA 1
ATOM 793 C C . VAL A 1 102 ? -9.085 0.458 17.733 1.00 97.31 102 VAL A C 1
ATOM 795 O O . VAL A 1 102 ? -8.290 -0.322 17.202 1.00 97.31 102 VAL A O 1
ATOM 798 N N . ILE A 1 103 ? -9.606 1.504 17.100 1.00 97.31 103 ILE A N 1
ATOM 799 C CA . ILE A 1 103 ? -9.222 1.919 15.753 1.00 97.31 103 ILE A CA 1
ATOM 800 C C . ILE A 1 103 ? -7.997 2.837 15.846 1.00 97.31 103 ILE A C 1
ATOM 802 O O . ILE A 1 103 ? -8.011 3.862 16.527 1.00 97.31 103 ILE A O 1
ATOM 806 N N . GLU A 1 104 ? -6.925 2.480 15.150 1.00 96.62 104 GLU A N 1
ATOM 807 C CA . GLU A 1 104 ? -5.684 3.246 15.050 1.00 96.62 104 GLU A CA 1
ATOM 808 C C . GLU A 1 104 ? -5.511 3.857 13.666 1.00 96.62 104 GLU A C 1
ATOM 810 O O . GLU A 1 104 ? -5.970 3.305 12.664 1.00 96.62 104 GLU A O 1
ATOM 815 N N . ARG A 1 105 ? -4.745 4.952 13.593 1.00 96.19 105 ARG A N 1
ATOM 816 C CA . ARG A 1 105 ? -4.314 5.510 12.310 1.00 96.19 105 ARG A CA 1
ATOM 817 C C . ARG A 1 105 ? -3.487 4.466 11.562 1.00 96.19 105 ARG A C 1
ATOM 819 O O . ARG A 1 105 ? -2.633 3.797 12.147 1.00 96.19 105 ARG A O 1
ATOM 826 N N . GLY A 1 106 ? -3.748 4.337 10.265 1.00 94.62 106 GLY A N 1
ATOM 827 C CA . GLY A 1 106 ? -2.996 3.433 9.416 1.00 94.62 106 GLY A CA 1
ATOM 828 C C . GLY A 1 106 ? -1.513 3.790 9.350 1.00 94.62 106 GLY A C 1
ATOM 829 O O . GLY A 1 106 ? -1.083 4.910 9.639 1.00 94.62 106 GLY A O 1
ATOM 830 N N . ARG A 1 107 ? -0.712 2.797 8.984 1.00 95.19 107 ARG A N 1
ATOM 831 C CA . ARG A 1 107 ? 0.736 2.923 8.791 1.00 95.19 107 ARG A CA 1
ATOM 832 C C . ARG A 1 107 ? 1.164 2.153 7.557 1.00 95.19 107 ARG A C 1
ATOM 834 O O . ARG A 1 107 ? 0.419 1.304 7.056 1.00 95.19 107 ARG A O 1
ATOM 841 N N . ARG A 1 108 ? 2.384 2.414 7.093 1.00 95.19 108 ARG A N 1
ATOM 842 C CA . ARG A 1 108 ? 2.971 1.610 6.029 1.00 95.19 108 ARG A CA 1
ATOM 843 C C . ARG A 1 108 ? 3.159 0.178 6.507 1.00 95.19 108 ARG A C 1
ATOM 845 O O . ARG A 1 108 ? 3.798 -0.059 7.532 1.00 95.19 108 ARG A O 1
ATOM 852 N N . VAL A 1 109 ? 2.635 -0.763 5.736 1.00 95.12 109 VAL A N 1
ATOM 853 C CA . VAL A 1 109 ? 2.825 -2.196 5.943 1.00 95.12 109 VAL A CA 1
ATOM 854 C C . VAL A 1 109 ? 3.653 -2.787 4.814 1.00 95.12 109 VAL A C 1
ATOM 856 O O . VAL A 1 109 ? 3.885 -2.174 3.761 1.00 95.12 109 VAL A O 1
ATOM 859 N N . LYS A 1 110 ? 4.161 -3.984 5.074 1.00 96.00 110 LYS A N 1
ATOM 860 C CA . LYS A 1 110 ? 5.027 -4.711 4.167 1.00 96.00 110 LYS A CA 1
ATOM 861 C C . LYS A 1 110 ? 4.760 -6.199 4.344 1.00 96.00 110 LYS A C 1
ATOM 863 O O . LYS A 1 110 ? 4.783 -6.678 5.474 1.00 96.00 110 LYS A O 1
ATOM 868 N N . SER A 1 111 ? 4.496 -6.902 3.250 1.00 96.50 111 SER A N 1
ATOM 869 C CA . SER A 1 111 ? 4.379 -8.355 3.275 1.00 96.50 111 SER A CA 1
ATOM 870 C C . SER A 1 111 ? 5.756 -9.000 3.411 1.00 96.50 111 SER A C 1
ATOM 872 O O . SER A 1 111 ? 6.799 -8.404 3.105 1.00 96.50 111 SER A O 1
ATOM 874 N N . GLU A 1 112 ? 5.758 -10.272 3.781 1.00 96.81 112 GLU A N 1
ATOM 875 C CA . GLU A 1 112 ? 6.892 -11.139 3.491 1.00 96.81 112 GLU A CA 1
ATOM 876 C C . GLU A 1 112 ? 7.133 -11.214 1.974 1.00 96.81 112 GLU A C 1
ATOM 878 O O . GLU A 1 112 ? 6.278 -10.839 1.164 1.00 96.81 112 GLU A O 1
ATOM 883 N N . ALA A 1 113 ? 8.337 -11.625 1.586 1.00 96.88 113 ALA A N 1
ATOM 884 C CA . ALA A 1 113 ? 8.656 -11.853 0.184 1.00 96.88 113 ALA A CA 1
ATOM 885 C C . ALA A 1 113 ? 8.096 -13.221 -0.234 1.00 96.88 113 ALA A C 1
ATOM 887 O O . ALA A 1 113 ? 8.558 -14.250 0.251 1.00 96.88 113 ALA A O 1
ATOM 888 N N . ILE A 1 114 ? 7.111 -13.208 -1.124 1.00 97.00 114 ILE A N 1
ATOM 889 C CA . ILE A 1 114 ? 6.348 -14.366 -1.589 1.00 97.00 114 ILE A CA 1
ATOM 890 C C . ILE A 1 114 ? 7.046 -14.951 -2.820 1.00 97.00 114 ILE A C 1
ATOM 892 O O . ILE A 1 114 ? 7.388 -14.207 -3.740 1.00 97.00 114 ILE A O 1
ATOM 896 N N . ALA A 1 115 ? 7.283 -16.262 -2.838 1.00 96.88 115 ALA A N 1
ATOM 897 C CA . ALA A 1 115 ? 7.851 -16.944 -4.000 1.00 96.88 115 ALA A CA 1
ATOM 898 C C . ALA A 1 115 ? 6.872 -16.933 -5.183 1.00 96.88 115 ALA A C 1
ATOM 900 O O . ALA A 1 115 ? 5.661 -17.026 -4.987 1.00 96.88 115 ALA A O 1
ATOM 901 N N . VAL A 1 116 ? 7.403 -16.809 -6.401 1.00 94.88 116 VAL A N 1
ATOM 902 C CA . VAL A 1 116 ? 6.616 -16.901 -7.634 1.00 94.88 116 VAL A CA 1
ATOM 903 C C . VAL A 1 116 ? 7.062 -18.130 -8.407 1.00 94.88 116 VAL A C 1
ATOM 905 O O . VAL A 1 116 ? 8.226 -18.222 -8.804 1.00 94.88 116 VAL A O 1
ATOM 908 N N . ASP A 1 117 ? 6.126 -19.048 -8.631 1.00 95.69 117 ASP A N 1
ATOM 909 C CA . ASP A 1 117 ? 6.385 -20.308 -9.320 1.00 95.69 117 ASP A CA 1
ATOM 910 C C . ASP A 1 117 ? 7.016 -20.086 -10.700 1.00 95.69 117 ASP A C 1
ATOM 912 O O . ASP A 1 117 ? 6.631 -19.193 -11.459 1.00 95.69 117 ASP A O 1
ATOM 916 N N . GLY A 1 118 ? 8.010 -20.915 -11.024 1.00 95.25 118 GLY A N 1
ATOM 917 C CA . GLY A 1 118 ? 8.728 -20.849 -12.298 1.00 95.25 118 GLY A CA 1
ATOM 918 C C . GLY A 1 118 ? 9.761 -19.722 -12.404 1.00 95.25 118 GLY A C 1
ATOM 919 O O . GLY A 1 118 ? 10.302 -19.511 -13.489 1.00 95.25 118 GLY A O 1
ATOM 920 N N . THR A 1 119 ? 10.062 -18.999 -11.317 1.00 94.75 119 THR A N 1
ATOM 921 C CA . THR A 1 119 ? 11.105 -17.961 -11.303 1.00 94.75 119 THR A CA 1
ATOM 922 C C . THR A 1 119 ? 11.932 -17.992 -10.015 1.00 94.75 119 THR A C 1
ATOM 924 O O . THR A 1 119 ? 11.431 -18.352 -8.956 1.00 94.75 119 THR A O 1
ATOM 927 N N . ASP A 1 120 ? 13.172 -17.500 -10.074 1.00 94.94 120 ASP A N 1
ATOM 928 C CA . ASP A 1 120 ? 13.997 -17.251 -8.879 1.00 94.94 120 ASP A CA 1
ATOM 929 C C . ASP A 1 120 ? 13.625 -15.939 -8.153 1.00 94.94 120 ASP A C 1
ATOM 931 O O . ASP A 1 120 ? 14.291 -15.534 -7.194 1.00 94.94 120 ASP A O 1
ATOM 935 N N . TYR A 1 121 ? 12.609 -15.221 -8.640 1.00 95.44 121 TYR A N 1
ATOM 936 C CA . TYR A 1 121 ? 12.180 -13.950 -8.073 1.00 95.44 121 TYR A CA 1
ATOM 937 C C . TYR A 1 121 ? 11.127 -14.156 -6.990 1.00 95.44 121 TYR A C 1
ATOM 939 O O . TYR A 1 121 ? 10.267 -15.033 -7.052 1.00 95.44 121 TYR A O 1
ATOM 947 N N . ARG A 1 122 ? 11.161 -13.264 -6.002 1.00 96.94 122 ARG A N 1
ATOM 948 C CA . ARG A 1 122 ? 10.113 -13.128 -4.992 1.00 96.94 122 ARG A CA 1
ATOM 949 C C . ARG A 1 122 ? 9.412 -11.791 -5.147 1.00 96.94 122 ARG A C 1
ATOM 951 O O . ARG A 1 122 ? 10.036 -10.812 -5.548 1.00 96.94 122 ARG A O 1
ATOM 958 N N . VAL A 1 123 ? 8.138 -11.722 -4.788 1.00 95.62 123 VAL A N 1
ATOM 959 C CA . VAL A 1 123 ? 7.341 -10.492 -4.807 1.00 95.62 123 VAL A CA 1
ATOM 960 C C . VAL A 1 123 ? 7.048 -10.045 -3.387 1.00 95.62 123 VAL A C 1
ATOM 962 O O . VAL A 1 123 ? 6.737 -10.844 -2.512 1.00 95.62 123 VAL A O 1
ATOM 965 N N . GLN A 1 124 ? 7.143 -8.746 -3.148 1.00 96.31 124 GLN A N 1
ATOM 966 C CA . GLN A 1 124 ? 6.861 -8.151 -1.858 1.00 96.31 124 GLN A CA 1
ATOM 967 C C . GLN A 1 124 ? 5.950 -6.948 -2.019 1.00 96.31 124 GLN A C 1
ATOM 969 O O . GLN A 1 124 ? 6.262 -6.011 -2.753 1.00 96.31 124 GLN A O 1
ATOM 974 N N . PHE A 1 125 ? 4.853 -6.945 -1.275 1.00 96.00 125 PHE A N 1
ATOM 975 C CA . PHE A 1 125 ? 3.899 -5.854 -1.278 1.00 96.00 125 PHE A CA 1
ATOM 976 C C . PHE A 1 125 ? 4.229 -4.857 -0.180 1.00 96.00 125 PHE A C 1
ATOM 978 O O . PHE A 1 125 ? 4.468 -5.234 0.966 1.00 96.00 125 PHE A O 1
ATOM 985 N N . SER A 1 126 ? 4.236 -3.570 -0.511 1.00 95.00 126 SER A N 1
ATOM 986 C CA . SER A 1 126 ? 4.295 -2.506 0.488 1.00 95.00 126 SER A CA 1
ATOM 987 C C . SER A 1 126 ? 3.384 -1.356 0.101 1.00 95.00 126 SER A C 1
ATOM 989 O O . SER A 1 126 ? 3.329 -0.944 -1.055 1.00 95.00 126 SER A O 1
ATOM 991 N N . GLY A 1 127 ? 2.669 -0.830 1.085 1.00 94.69 127 GLY A N 1
ATOM 992 C CA . GLY A 1 127 ? 1.732 0.263 0.892 1.00 94.69 127 GLY A CA 1
ATOM 993 C C . GLY A 1 127 ? 1.255 0.814 2.222 1.00 94.69 127 GLY A C 1
ATOM 994 O O . GLY A 1 127 ? 1.518 0.235 3.279 1.00 94.69 127 GLY A O 1
ATOM 995 N N . ASP A 1 128 ? 0.579 1.949 2.153 1.00 93.56 128 ASP A N 1
ATOM 996 C CA . ASP A 1 128 ? -0.052 2.565 3.309 1.00 93.56 128 ASP A CA 1
ATOM 997 C C . ASP A 1 128 ? -1.438 1.955 3.529 1.00 93.56 128 ASP A C 1
ATOM 999 O O . ASP A 1 128 ? -2.157 1.644 2.581 1.00 93.56 128 ASP A O 1
ATOM 1003 N N . THR A 1 129 ? -1.781 1.744 4.795 1.00 93.88 129 THR A N 1
ATOM 1004 C CA . THR A 1 129 ? -3.132 1.363 5.219 1.00 93.88 129 THR A CA 1
ATOM 1005 C C . THR A 1 129 ? -3.887 2.611 5.652 1.00 93.88 129 THR A C 1
ATOM 1007 O O . THR A 1 129 ? -3.269 3.575 6.108 1.00 93.88 129 THR A O 1
ATOM 1010 N N . ASP A 1 130 ? -5.215 2.596 5.555 1.00 91.31 130 ASP A N 1
ATOM 1011 C CA . ASP A 1 130 ? -6.023 3.728 6.011 1.00 91.31 130 ASP A CA 1
ATOM 1012 C C . ASP A 1 130 ? -6.160 3.758 7.536 1.00 91.31 130 ASP A C 1
ATOM 1014 O O . ASP A 1 130 ? -5.900 4.773 8.187 1.00 91.31 130 ASP A O 1
ATOM 1018 N N . THR A 1 131 ? -6.527 2.619 8.112 1.00 93.69 131 THR A N 1
ATOM 1019 C CA . THR A 1 131 ? -6.721 2.404 9.549 1.00 93.69 131 THR A CA 1
ATOM 1020 C C . THR A 1 131 ? -6.287 0.989 9.917 1.00 93.69 131 THR A C 1
ATOM 1022 O O . THR A 1 131 ? -6.243 0.092 9.074 1.00 93.69 131 THR A O 1
ATOM 1025 N N . ILE A 1 132 ? -5.939 0.787 11.185 1.00 95.25 132 ILE A N 1
ATOM 1026 C CA . ILE A 1 132 ? -5.583 -0.519 11.746 1.00 95.25 132 ILE A CA 1
ATOM 1027 C C . ILE A 1 132 ? -6.502 -0.803 12.925 1.00 95.25 132 ILE A C 1
ATOM 1029 O O . ILE A 1 132 ? -6.706 0.053 13.780 1.00 95.25 132 ILE A O 1
ATOM 1033 N N . LEU A 1 133 ? -7.045 -2.017 12.989 1.00 95.00 133 LEU A N 1
ATOM 1034 C CA . LEU A 1 133 ? -7.816 -2.468 14.141 1.00 95.00 133 LEU A CA 1
ATOM 1035 C C . LEU A 1 133 ? -6.869 -3.161 15.121 1.00 95.00 133 LEU A C 1
ATOM 1037 O O . LEU A 1 133 ? -6.314 -4.216 14.813 1.00 95.00 133 LEU A O 1
ATOM 1041 N N . ARG A 1 134 ? -6.680 -2.576 16.306 1.00 94.56 134 ARG A N 1
ATOM 1042 C CA . ARG A 1 134 ? -5.942 -3.212 17.401 1.00 94.56 134 ARG A CA 1
ATOM 1043 C C . ARG A 1 134 ? -6.938 -3.850 18.354 1.00 94.56 134 ARG A C 1
ATOM 1045 O O . ARG A 1 134 ? -7.534 -3.168 19.189 1.00 94.56 134 ARG A O 1
ATOM 1052 N N . PHE A 1 135 ? -7.104 -5.161 18.241 1.00 94.75 135 PHE A N 1
ATOM 1053 C CA . PHE A 1 135 ? -7.920 -5.917 19.184 1.00 94.75 135 PHE A CA 1
ATOM 1054 C C . PHE A 1 135 ? -7.219 -6.027 20.538 1.00 94.75 135 PHE A C 1
ATOM 1056 O O . PHE A 1 135 ? -6.009 -6.252 20.610 1.00 94.75 135 PHE A O 1
ATOM 1063 N N . SER A 1 136 ? -7.979 -5.869 21.621 1.00 89.94 136 SER A N 1
ATOM 1064 C CA . SER A 1 136 ? -7.523 -6.310 22.935 1.00 89.94 136 SER A CA 1
ATOM 1065 C C . SER A 1 136 ? -7.349 -7.820 22.871 1.00 89.94 136 SER A C 1
ATOM 1067 O O . SER A 1 136 ? -8.218 -8.511 22.333 1.00 89.94 136 SER A O 1
ATOM 1069 N N . ARG A 1 137 ? -6.233 -8.329 23.396 1.00 79.12 137 ARG A N 1
ATOM 1070 C CA . ARG A 1 137 ? -5.996 -9.771 23.492 1.00 79.12 137 ARG A CA 1
ATOM 1071 C C . ARG A 1 137 ? -7.224 -10.397 24.160 1.00 79.12 137 ARG A C 1
ATOM 1073 O O . ARG A 1 137 ? -7.598 -9.958 25.245 1.00 79.12 137 ARG A O 1
ATOM 1080 N N . ALA A 1 138 ? -7.880 -11.340 23.487 1.00 63.81 138 ALA A N 1
ATOM 1081 C CA . ALA A 1 138 ? -8.875 -12.163 24.156 1.00 63.81 138 ALA A CA 1
ATOM 1082 C C . ALA A 1 138 ? -8.132 -12.907 25.275 1.00 63.81 138 ALA A C 1
ATOM 1084 O O . ALA A 1 138 ? -7.097 -13.523 25.001 1.00 63.81 138 ALA A O 1
ATOM 1085 N N . GLY A 1 139 ? -8.575 -12.710 26.517 1.00 46.78 139 GLY A N 1
ATOM 1086 C CA . GLY A 1 139 ? -8.171 -13.556 27.638 1.00 46.78 139 GLY A CA 1
ATOM 1087 C C . GLY A 1 139 ? -8.725 -14.959 27.466 1.00 46.78 139 GLY A C 1
ATOM 1088 O O . GLY A 1 139 ? -9.785 -15.082 26.808 1.00 46.78 139 GLY A O 1
#

Radius of gyration: 25.1 Å; chains: 1; bounding box: 55×90×48 Å

pLDDT: mean 86.43, std 14.73, range [40.19, 97.31]

Secondary structure (DSSP, 8-state):
-----------PPPPPPP-PPPPPPHHHHHHHHHHTTEEEE-HHIIIIIIHH-HHHHHHHHTT-PPPPPPPPHHHHHHHHHHHHHHTTSBGGGT-TTSPSEEEEE--EEE---EE-TTSS-EEEEEEE-SEEEEEPPP-

Sequence (139 aa):
MTTLTTHTCSASAAPAPSNKRPRPSVFERRQADLAERVLKLSPSSLTFLYDECKACFWHHYNGRPRPSTAFPKVFGALDNAQKEFFVGRSVKEVSRSLPAGVIERGRRVKSEAIAVDGTDYRVQFSGDTDTILRFSRAG